Protein AF-A0A7J6TE21-F1 (afdb_monomer)

Nearest PDB structures (foldseek):
  3w5k-assembly1_A  TM=7.337E-01  e=2.082E+00  Homo sapiens
  3nd2-assembly1_A  TM=7.613E-01  e=5.171E+00  Saccharomyces cerevisiae
  3opb-assembly1_A  TM=6.579E-01  e=3.028E+00  Saccharomyces cerevisiae

Secondary structure (DSSP, 8-state):
-HHHHHHHHHHTS-HHHHHH-HHHHHHHHHHHHHHHHHHHHHHHHH--SHHHHHHHHHHHHHHHTSS-HHHHHHHHHHHHHHHHHHHHHHHHSS------

Organism: Perkinsus olseni (NCBI:txid32597)

Sequence (100 aa):
MSLSLALKLCMSIPIADLMSYLKCLKPFFMFLELATRNHAKLVCEVAESAEHLAGLIRALEEGLTSFDSSVCMQCCASIDNLCTFFYDIAHTGVGSSVGG

Structure (mmCIF, N/CA/C/O backbone):
data_AF-A0A7J6TE21-F1
#
_entry.id   AF-A0A7J6TE21-F1
#
loop_
_atom_site.group_PDB
_atom_site.id
_atom_site.type_symbol
_atom_site.label_atom_id
_atom_site.label_alt_id
_atom_site.label_comp_id
_atom_site.label_asym_id
_atom_site.label_entity_id
_atom_site.label_seq_id
_atom_site.pdbx_PDB_ins_code
_atom_site.Cartn_x
_atom_site.Cartn_y
_atom_site.Cartn_z
_atom_site.occupancy
_atom_site.B_iso_or_equiv
_atom_site.auth_seq_id
_atom_site.auth_comp_id
_atom_site.auth_asym_id
_atom_site.auth_atom_id
_atom_site.pdbx_PDB_model_num
ATOM 1 N N . MET A 1 1 ? -11.175 0.718 -17.064 1.00 61.19 1 MET A N 1
ATOM 2 C CA . MET A 1 1 ? -12.010 1.933 -16.912 1.00 61.19 1 MET A CA 1
ATOM 3 C C . MET A 1 1 ? -12.750 1.943 -15.576 1.00 61.19 1 MET A C 1
ATOM 5 O O . MET A 1 1 ? -12.476 2.828 -14.781 1.00 61.19 1 MET A O 1
ATOM 9 N N . SER A 1 2 ? -13.621 0.969 -15.277 1.00 79.75 2 SER A N 1
ATOM 10 C CA . SER A 1 2 ? -14.395 0.943 -14.018 1.00 79.75 2 SER A CA 1
ATOM 11 C C . SER A 1 2 ? -13.532 0.801 -12.753 1.00 79.75 2 SER A C 1
ATOM 13 O O . SER A 1 2 ? -13.686 1.595 -11.832 1.00 79.75 2 SER A O 1
ATOM 15 N N . LEU A 1 3 ? -12.583 -0.145 -12.724 1.00 80.56 3 LEU A N 1
ATOM 16 C CA . LEU A 1 3 ? -11.694 -0.351 -11.567 1.00 80.56 3 LEU A CA 1
ATOM 17 C C . LEU A 1 3 ? -10.772 0.851 -11.311 1.00 80.56 3 LEU A C 1
ATOM 19 O O . LEU A 1 3 ? -10.618 1.287 -10.177 1.00 80.56 3 LEU A O 1
ATOM 23 N N . SER A 1 4 ? -10.201 1.418 -12.374 1.00 79.38 4 SER A N 1
ATOM 24 C CA . SER A 1 4 ? -9.321 2.590 -12.305 1.00 79.38 4 SER A CA 1
ATOM 25 C C . SER A 1 4 ? -10.048 3.805 -11.719 1.00 79.38 4 SER A C 1
ATOM 27 O O . SER A 1 4 ? -9.490 4.519 -10.894 1.00 79.38 4 SER A O 1
ATOM 29 N N . LEU A 1 5 ? -11.309 4.023 -12.112 1.00 83.38 5 LEU A N 1
ATOM 30 C CA . LEU A 1 5 ? -12.138 5.094 -11.561 1.00 83.38 5 LEU A CA 1
ATOM 31 C C . LEU A 1 5 ? -12.503 4.828 -10.095 1.00 83.38 5 LEU A C 1
ATOM 33 O O . LEU A 1 5 ? -12.422 5.744 -9.285 1.00 83.38 5 LEU A O 1
ATOM 37 N N . ALA A 1 6 ? -12.849 3.587 -9.740 1.00 84.38 6 ALA A N 1
ATOM 38 C CA . ALA A 1 6 ? -13.124 3.210 -8.354 1.00 84.38 6 ALA A CA 1
ATOM 39 C C . ALA A 1 6 ? -11.904 3.442 -7.446 1.00 84.38 6 ALA A C 1
ATOM 41 O O . ALA A 1 6 ? -12.045 4.035 -6.382 1.00 84.38 6 ALA A O 1
ATOM 42 N N . LEU A 1 7 ? -10.701 3.067 -7.897 1.00 82.12 7 LEU A N 1
ATOM 43 C CA . LEU A 1 7 ? -9.451 3.335 -7.180 1.00 82.12 7 LEU A CA 1
ATOM 44 C C . LEU A 1 7 ? -9.201 4.835 -7.002 1.00 82.12 7 LEU A C 1
ATOM 46 O O . LEU A 1 7 ? -8.906 5.269 -5.892 1.00 82.12 7 LEU A O 1
ATOM 50 N N . LYS A 1 8 ? -9.390 5.639 -8.057 1.00 82.44 8 LYS A N 1
ATOM 51 C CA . LYS A 1 8 ? -9.272 7.105 -7.973 1.00 82.44 8 LYS A CA 1
ATOM 52 C C . LYS A 1 8 ? -10.250 7.709 -6.966 1.00 82.44 8 LYS A C 1
ATOM 54 O O . LYS A 1 8 ? -9.866 8.576 -6.186 1.00 82.44 8 LYS A O 1
ATOM 59 N N . LEU A 1 9 ? -11.497 7.239 -6.959 1.00 81.88 9 LEU A N 1
ATOM 60 C CA . LEU A 1 9 ? -12.511 7.685 -6.004 1.00 81.88 9 LEU A CA 1
ATOM 61 C C . LEU A 1 9 ? -12.142 7.293 -4.571 1.00 81.88 9 LEU A C 1
ATOM 63 O O . LEU A 1 9 ? -12.237 8.132 -3.684 1.00 81.88 9 LEU A O 1
ATOM 67 N N . CYS A 1 10 ? -11.659 6.068 -4.350 1.00 79.69 10 CYS A N 1
ATOM 68 C CA . CYS A 1 10 ? -11.161 5.626 -3.048 1.00 79.69 10 CYS A CA 1
ATOM 69 C C . CYS A 1 10 ? -9.988 6.490 -2.561 1.00 79.69 10 CYS A C 1
ATOM 71 O O . CYS A 1 10 ? -10.005 6.944 -1.423 1.00 79.69 10 CYS A O 1
ATOM 73 N N . MET A 1 11 ? -9.006 6.777 -3.420 1.00 72.25 11 MET A N 1
ATOM 74 C CA . MET A 1 11 ? -7.852 7.614 -3.065 1.00 72.25 11 MET A CA 1
ATOM 75 C C . MET A 1 11 ? -8.181 9.106 -2.911 1.00 72.25 11 MET A C 1
ATOM 77 O O . MET A 1 11 ? -7.392 9.838 -2.323 1.00 72.25 11 MET A O 1
ATOM 81 N N . SER A 1 12 ? -9.332 9.566 -3.411 1.00 80.06 12 SER A N 1
ATOM 82 C CA . SER A 1 12 ? -9.796 10.949 -3.217 1.00 80.06 12 SER A CA 1
ATOM 83 C C . SER A 1 12 ? -10.387 11.189 -1.824 1.00 80.06 12 SER A C 1
ATOM 85 O O . SER A 1 12 ? -10.621 12.338 -1.453 1.00 80.06 12 SER A O 1
ATOM 87 N N . ILE A 1 13 ? -10.667 10.126 -1.064 1.00 78.00 13 ILE A N 1
ATOM 88 C CA . ILE A 1 13 ? -11.208 10.229 0.292 1.00 78.00 13 ILE A CA 1
ATOM 89 C C . ILE A 1 13 ? -10.040 10.481 1.258 1.00 78.00 13 ILE A C 1
ATOM 91 O O . ILE A 1 13 ? -9.121 9.660 1.316 1.00 78.00 13 ILE A O 1
ATOM 95 N N . PRO A 1 14 ? -10.060 11.568 2.051 1.00 75.44 14 PRO A N 1
ATOM 96 C CA . PRO A 1 14 ? -9.046 11.801 3.071 1.00 75.44 14 PRO A CA 1
ATOM 97 C C . PRO A 1 14 ? -9.052 10.664 4.094 1.00 75.44 14 PRO A C 1
ATOM 99 O O . PRO A 1 14 ? -10.100 10.313 4.638 1.00 75.44 14 PRO A O 1
ATOM 102 N N . ILE A 1 15 ? -7.880 10.114 4.413 1.00 70.19 15 ILE A N 1
ATOM 103 C CA . ILE A 1 15 ? -7.776 9.023 5.394 1.00 70.19 15 ILE A CA 1
ATOM 104 C C . ILE A 1 15 ? -8.283 9.443 6.777 1.00 70.19 15 ILE A C 1
ATOM 106 O O . ILE A 1 15 ? -8.941 8.648 7.443 1.00 70.19 15 ILE A O 1
ATOM 110 N N . ALA A 1 16 ? -8.094 10.706 7.166 1.00 72.06 16 ALA A N 1
ATOM 111 C CA . ALA A 1 16 ? -8.650 11.255 8.405 1.00 72.06 16 ALA A CA 1
ATOM 112 C C . ALA A 1 16 ? -10.189 11.134 8.474 1.00 72.06 16 ALA A C 1
ATOM 114 O O . ALA A 1 16 ? -10.752 10.791 9.520 1.00 72.06 16 ALA A O 1
ATOM 115 N N . ASP A 1 17 ? -10.869 11.347 7.345 1.00 72.75 17 ASP A N 1
ATOM 116 C CA . ASP A 1 17 ? -12.323 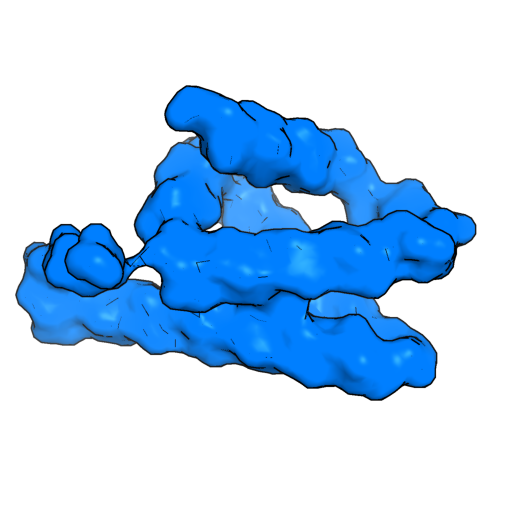11.209 7.247 1.00 72.75 17 ASP A CA 1
ATOM 117 C C . ASP A 1 17 ? -12.722 9.730 7.225 1.00 72.75 17 ASP A C 1
ATOM 119 O O . ASP A 1 17 ? -13.686 9.333 7.878 1.00 72.75 17 ASP A O 1
ATOM 123 N N . LEU A 1 18 ? -11.949 8.883 6.543 1.00 72.25 18 LEU A N 1
ATOM 124 C CA . LEU A 1 18 ? -12.191 7.442 6.496 1.00 72.25 18 LEU A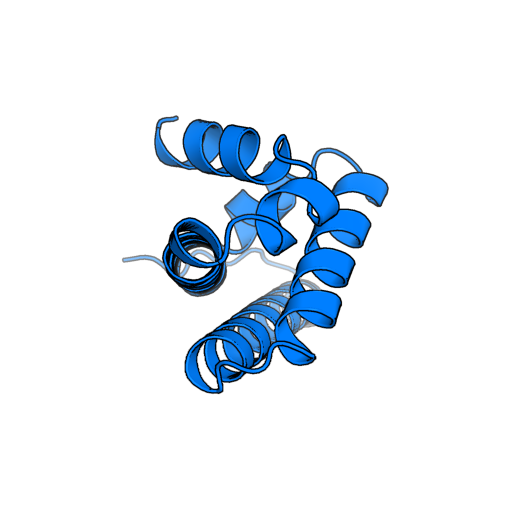 CA 1
ATOM 125 C C . LEU A 1 18 ? -12.061 6.786 7.883 1.00 72.25 18 LEU A C 1
ATOM 127 O O . LEU A 1 18 ? -12.913 5.984 8.270 1.00 72.25 18 LEU A O 1
ATOM 131 N N . MET A 1 19 ? -11.040 7.166 8.652 1.00 68.56 19 MET A N 1
ATOM 132 C CA . MET A 1 19 ? -10.800 6.695 10.022 1.00 68.56 19 MET A CA 1
ATOM 133 C C . MET A 1 19 ? -11.908 7.136 10.989 1.00 68.56 19 MET A C 1
ATOM 135 O O . MET A 1 19 ? -12.192 6.440 11.964 1.00 68.56 19 MET A O 1
ATOM 139 N N . SER A 1 20 ? -12.602 8.236 10.688 1.00 77.50 20 SER A N 1
ATOM 140 C CA . SER A 1 20 ? -13.776 8.691 11.446 1.00 77.50 20 SER A CA 1
ATOM 141 C C . SER A 1 20 ? -15.039 7.860 11.153 1.00 77.50 20 SER A C 1
ATOM 143 O O . SER A 1 20 ? -15.970 7.839 11.961 1.00 77.50 20 SER A O 1
ATOM 145 N N . TYR A 1 21 ? -15.069 7.115 10.040 1.00 74.81 21 TYR A N 1
ATOM 146 C CA . TYR A 1 21 ? -16.176 6.242 9.632 1.00 74.81 21 TYR A CA 1
ATOM 147 C C . TYR A 1 21 ? -15.762 4.761 9.606 1.00 74.81 21 TYR A C 1
ATOM 149 O O . TYR A 1 21 ? -15.684 4.127 8.551 1.00 74.81 21 TYR A O 1
ATOM 157 N N . LEU A 1 22 ? -15.610 4.158 10.793 1.00 68.38 22 LEU A N 1
ATOM 158 C CA . LEU A 1 22 ? -15.210 2.748 10.974 1.00 68.38 22 LEU A CA 1
ATOM 159 C C . LEU A 1 22 ? -16.009 1.732 10.131 1.00 68.38 22 LEU A C 1
ATOM 161 O O . LEU A 1 22 ? -15.470 0.707 9.719 1.00 68.38 22 LEU A O 1
ATOM 165 N N . LYS A 1 23 ? -17.291 2.005 9.844 1.00 73.81 23 LYS A N 1
ATOM 166 C CA . LYS A 1 23 ? -18.151 1.126 9.025 1.00 73.81 23 LYS A CA 1
ATOM 167 C C . LYS A 1 23 ? -17.666 0.985 7.576 1.00 73.81 23 LYS A C 1
ATOM 169 O O . LYS A 1 23 ? -17.898 -0.052 6.962 1.00 73.81 23 LYS A O 1
ATOM 174 N N . CYS A 1 24 ? -17.006 2.011 7.044 1.00 74.88 24 CYS A N 1
ATOM 175 C CA . CYS A 1 24 ? -16.483 2.044 5.678 1.00 74.88 24 CYS A CA 1
ATOM 176 C C . CYS A 1 24 ? -14.999 1.652 5.611 1.00 74.88 24 CYS A C 1
ATOM 178 O O . CYS A 1 24 ? -14.501 1.320 4.539 1.00 74.88 24 CYS A O 1
ATOM 180 N N . LEU A 1 25 ? -14.311 1.643 6.756 1.00 78.38 25 LEU A N 1
ATOM 181 C CA . LEU A 1 25 ? -12.879 1.375 6.868 1.00 78.38 25 LEU A CA 1
ATOM 182 C C . LEU A 1 25 ? -12.510 -0.033 6.377 1.00 78.38 25 LEU A C 1
ATOM 184 O O . LEU A 1 25 ? -11.648 -0.210 5.524 1.00 78.38 25 LEU A O 1
ATOM 188 N N . LYS A 1 26 ? -13.217 -1.050 6.873 1.00 81.56 26 LYS A N 1
ATOM 189 C CA . LYS A 1 26 ? -12.975 -2.452 6.514 1.00 81.56 26 LYS A CA 1
ATOM 190 C C . LYS A 1 26 ? -13.185 -2.766 5.024 1.00 81.56 26 LYS A C 1
ATOM 192 O O . LYS A 1 26 ? -12.284 -3.342 4.421 1.00 81.56 26 LYS A O 1
ATOM 197 N N . PRO A 1 27 ? -14.322 -2.413 4.388 1.00 84.88 27 PRO A N 1
ATOM 198 C CA . PRO A 1 27 ? -14.490 -2.663 2.957 1.00 84.88 27 PRO A CA 1
ATOM 199 C C . PRO A 1 27 ? -13.504 -1.863 2.093 1.00 84.88 27 PRO A C 1
ATOM 201 O O . PRO A 1 27 ? -13.140 -2.337 1.021 1.00 84.88 27 PRO A O 1
ATOM 204 N N . PHE A 1 28 ? -13.032 -0.701 2.558 1.00 85.94 28 PHE A N 1
ATOM 205 C CA . PHE A 1 28 ? -11.990 0.063 1.871 1.00 85.94 28 PHE A CA 1
ATOM 206 C C . PHE A 1 28 ? -10.655 -0.691 1.829 1.00 85.94 28 PHE A C 1
ATOM 208 O O . PHE A 1 28 ? -10.113 -0.907 0.746 1.00 85.94 28 PHE A O 1
ATOM 215 N N . PHE A 1 29 ? -10.148 -1.143 2.981 1.00 86.12 29 PHE A N 1
ATOM 216 C CA . PHE A 1 29 ? -8.880 -1.879 3.032 1.00 86.12 29 PHE A CA 1
ATOM 217 C C . PHE A 1 29 ? -8.973 -3.244 2.348 1.00 86.12 29 PHE A C 1
ATOM 219 O O . PHE A 1 29 ? -8.043 -3.634 1.649 1.00 86.12 29 PHE A O 1
ATOM 226 N N . MET A 1 30 ? -10.125 -3.915 2.430 1.00 87.06 30 MET A N 1
ATOM 227 C CA . MET A 1 30 ? -10.381 -5.153 1.688 1.00 87.06 30 MET A CA 1
ATOM 228 C C . MET A 1 30 ? -10.332 -4.933 0.172 1.00 87.06 30 MET A C 1
ATOM 230 O O . MET A 1 30 ? -9.781 -5.747 -0.569 1.00 87.06 30 MET A O 1
ATOM 234 N N . PHE A 1 31 ? -10.921 -3.836 -0.309 1.00 88.00 31 PHE A N 1
ATOM 235 C CA . PHE A 1 31 ? -10.867 -3.480 -1.722 1.00 88.00 31 PHE A CA 1
ATOM 236 C C . PHE A 1 31 ? -9.433 -3.169 -2.160 1.00 88.00 31 PHE A C 1
ATOM 238 O O . PHE A 1 31 ? -9.007 -3.632 -3.219 1.00 88.00 31 PHE A O 1
ATOM 245 N N . LEU A 1 32 ? -8.681 -2.435 -1.338 1.00 85.50 32 LEU A N 1
ATOM 246 C CA . LEU A 1 32 ? -7.298 -2.077 -1.633 1.00 85.50 32 LEU A CA 1
ATOM 247 C C . LEU A 1 32 ? -6.370 -3.301 -1.650 1.00 85.50 32 LEU A C 1
ATOM 249 O O . LEU A 1 32 ? -5.541 -3.429 -2.551 1.00 85.50 32 LEU A O 1
ATOM 253 N N . GLU A 1 33 ? -6.557 -4.241 -0.727 1.00 88.69 33 GLU A N 1
ATOM 254 C CA . GLU A 1 33 ? -5.862 -5.530 -0.715 1.00 88.69 33 GLU A CA 1
ATOM 255 C C . GLU A 1 33 ? -6.144 -6.320 -1.993 1.00 88.69 33 GLU A C 1
ATOM 257 O O . GLU A 1 33 ? -5.228 -6.797 -2.659 1.00 88.69 33 GLU A O 1
ATOM 262 N N . LEU A 1 34 ? -7.413 -6.430 -2.392 1.00 88.12 34 LEU A N 1
ATOM 263 C CA . LEU A 1 34 ? -7.774 -7.164 -3.601 1.00 88.12 34 LEU A CA 1
ATOM 264 C C . LEU A 1 34 ? -7.229 -6.489 -4.869 1.00 88.12 34 LEU A C 1
ATOM 266 O O . LEU A 1 34 ? -6.792 -7.172 -5.800 1.00 88.12 34 LEU A O 1
ATOM 270 N N . ALA A 1 35 ? -7.240 -5.155 -4.902 1.00 86.50 35 ALA A N 1
ATOM 271 C CA . ALA A 1 35 ? -6.705 -4.373 -6.006 1.00 86.50 35 ALA A CA 1
ATOM 272 C C . ALA A 1 35 ? -5.182 -4.501 -6.110 1.00 86.50 35 ALA A C 1
ATOM 274 O O . ALA A 1 35 ? -4.672 -4.694 -7.210 1.00 86.50 35 ALA A O 1
ATOM 275 N N . THR A 1 36 ? -4.458 -4.449 -4.991 1.00 85.81 36 THR A N 1
ATOM 276 C CA . THR A 1 36 ? -3.001 -4.654 -4.973 1.00 85.81 36 THR A CA 1
ATOM 277 C C . THR A 1 36 ? -2.636 -6.096 -5.309 1.00 85.81 36 THR A C 1
ATOM 279 O O . THR A 1 36 ? -1.711 -6.311 -6.079 1.00 85.81 36 THR A O 1
ATOM 282 N N . ARG A 1 37 ? -3.407 -7.087 -4.855 1.00 86.62 37 ARG A N 1
ATOM 283 C CA . ARG A 1 37 ? -3.152 -8.503 -5.155 1.00 86.62 37 ARG A CA 1
ATOM 284 C C . ARG A 1 37 ? -3.303 -8.863 -6.633 1.00 86.62 37 ARG A C 1
ATOM 286 O O . ARG A 1 37 ? -2.481 -9.593 -7.170 1.00 86.62 37 ARG A O 1
ATOM 293 N N . ASN A 1 38 ? -4.357 -8.379 -7.290 1.00 83.81 38 ASN A N 1
ATOM 294 C CA . ASN A 1 38 ? -4.676 -8.778 -8.669 1.00 83.81 38 ASN A CA 1
ATOM 295 C C . ASN A 1 38 ? -4.249 -7.742 -9.719 1.00 83.81 38 ASN A C 1
ATOM 297 O O . ASN A 1 38 ? -4.096 -8.067 -10.895 1.00 83.81 38 ASN A O 1
ATOM 301 N N . HIS A 1 39 ? -4.103 -6.477 -9.321 1.00 84.62 39 HIS A N 1
ATOM 302 C CA . HIS A 1 39 ? -3.915 -5.349 -10.230 1.00 84.62 39 HIS A CA 1
ATOM 303 C C . HIS A 1 39 ? -2.917 -4.312 -9.678 1.00 84.62 39 HIS A C 1
ATOM 305 O O . HIS A 1 39 ? -3.101 -3.116 -9.910 1.00 84.62 39 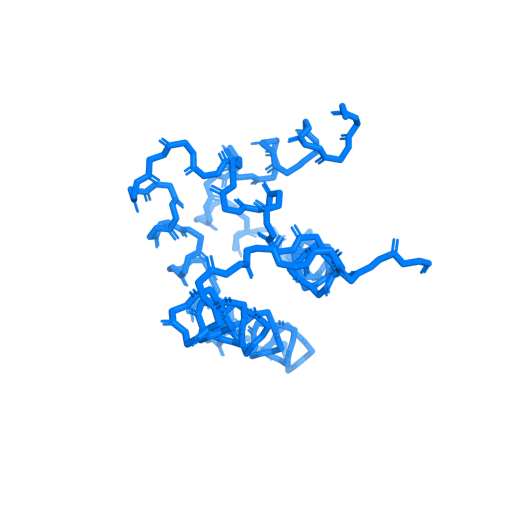HIS A O 1
ATOM 311 N N . ALA A 1 40 ? -1.843 -4.743 -8.995 1.00 81.88 40 ALA A N 1
ATOM 312 C CA . ALA A 1 40 ? -0.801 -3.862 -8.434 1.00 81.88 40 ALA A CA 1
ATOM 313 C C . ALA A 1 40 ? -0.315 -2.788 -9.423 1.00 81.88 40 ALA A C 1
ATOM 315 O O . ALA A 1 40 ? -0.220 -1.611 -9.080 1.00 81.88 40 ALA A O 1
ATOM 316 N N . LYS A 1 41 ? -0.110 -3.172 -10.689 1.00 82.81 41 LYS A N 1
ATOM 317 C CA . LYS A 1 41 ? 0.275 -2.246 -11.760 1.00 82.81 41 LYS A CA 1
ATOM 318 C C . LYS A 1 41 ? -0.722 -1.106 -11.945 1.00 82.81 41 LYS A C 1
ATOM 320 O O . LYS A 1 41 ? -0.310 0.041 -12.054 1.00 82.81 41 LYS A O 1
ATOM 325 N N . LEU A 1 42 ? -2.020 -1.407 -11.938 1.00 82.38 42 LEU A N 1
ATOM 326 C CA . LEU A 1 42 ? -3.058 -0.391 -12.079 1.00 82.38 42 LEU A CA 1
ATOM 327 C C . LEU A 1 42 ? -3.105 0.531 -10.855 1.00 82.38 42 LEU A C 1
ATOM 329 O O . LEU A 1 42 ? -3.346 1.721 -11.012 1.00 82.38 42 LEU A O 1
ATOM 333 N N . VAL A 1 43 ? -2.862 0.003 -9.651 1.00 82.94 43 VAL A N 1
ATOM 334 C CA . VAL A 1 43 ? -2.769 0.819 -8.429 1.00 82.94 43 VAL A CA 1
ATOM 335 C C . VAL A 1 43 ? -1.617 1.823 -8.547 1.00 82.94 43 VAL A C 1
ATOM 337 O O . VAL A 1 43 ? -1.811 3.005 -8.273 1.00 82.94 43 VAL A O 1
ATOM 340 N N . CYS A 1 44 ? -0.454 1.389 -9.039 1.00 80.38 44 CYS A N 1
ATOM 341 C CA . CYS A 1 44 ? 0.685 2.275 -9.287 1.00 80.38 44 CYS A CA 1
ATOM 342 C C . CYS A 1 44 ? 0.450 3.260 -10.445 1.00 80.38 44 CYS A C 1
ATOM 344 O O . CYS A 1 44 ? 0.853 4.409 -10.336 1.00 80.38 44 CYS A O 1
ATOM 346 N N . GLU A 1 45 ? -0.217 2.853 -11.529 1.00 81.50 45 GLU A N 1
ATOM 347 C CA . GLU A 1 45 ? -0.571 3.748 -12.647 1.00 81.50 45 GLU A CA 1
ATOM 348 C C . GLU A 1 45 ? -1.610 4.809 -12.249 1.00 81.50 45 GLU A C 1
ATOM 350 O O . GLU A 1 45 ? -1.594 5.923 -12.767 1.00 81.50 45 GLU A O 1
ATOM 355 N N . VAL A 1 46 ? -2.525 4.471 -11.334 1.00 80.00 46 VAL A N 1
ATOM 356 C CA . VAL A 1 46 ? -3.520 5.402 -10.779 1.00 80.00 46 VAL A CA 1
ATOM 357 C C . VAL A 1 46 ? -2.885 6.386 -9.796 1.00 80.00 46 VAL A C 1
ATOM 359 O O . VAL A 1 46 ? -3.356 7.518 -9.686 1.00 80.00 46 VAL A O 1
ATOM 362 N N . ALA A 1 47 ? -1.812 5.988 -9.111 1.00 73.25 47 ALA A N 1
ATOM 363 C CA . ALA A 1 47 ? -0.982 6.890 -8.326 1.00 73.25 47 ALA A CA 1
ATOM 364 C C . ALA A 1 47 ? -0.124 7.758 -9.268 1.00 73.25 47 ALA A C 1
ATOM 366 O O . ALA A 1 47 ? 1.078 7.565 -9.416 1.00 73.25 47 ALA A O 1
ATOM 367 N N . GLU A 1 48 ? -0.772 8.730 -9.918 1.00 70.25 48 GLU A N 1
ATOM 368 C CA . GLU A 1 48 ? -0.194 9.618 -10.941 1.00 70.25 48 GLU A CA 1
ATOM 369 C C . GLU A 1 48 ? 1.033 10.414 -10.449 1.00 70.25 48 GLU A C 1
ATOM 371 O O . GLU A 1 48 ? 1.819 10.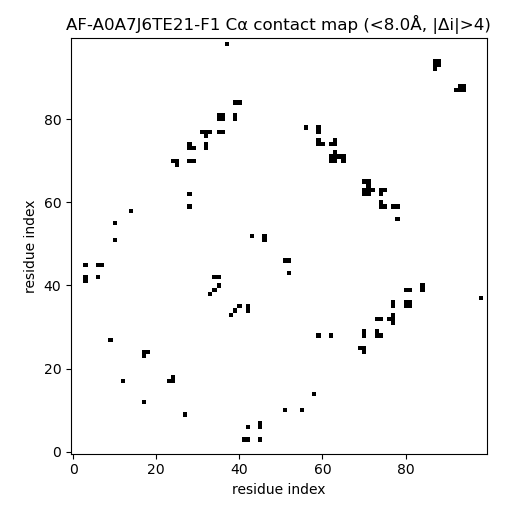905 -11.258 1.00 70.25 48 GLU A O 1
ATOM 376 N N . SER A 1 49 ? 1.232 10.528 -9.129 1.00 78.25 49 SER A N 1
ATOM 377 C CA . SER A 1 49 ? 2.435 11.106 -8.525 1.00 78.25 49 SER A CA 1
ATOM 378 C C . SER A 1 49 ? 2.943 10.283 -7.336 1.00 78.25 49 SER A C 1
ATOM 380 O O . SER A 1 49 ? 2.184 9.590 -6.654 1.00 78.25 49 SER A O 1
ATOM 382 N N . ALA A 1 50 ? 4.239 10.426 -7.037 1.00 77.06 50 ALA A N 1
ATOM 383 C CA . ALA A 1 50 ? 4.870 9.815 -5.866 1.00 77.06 50 ALA A CA 1
ATOM 384 C C . ALA A 1 50 ? 4.200 10.234 -4.542 1.00 77.06 50 ALA A C 1
ATOM 386 O O . ALA A 1 50 ? 4.188 9.459 -3.590 1.00 77.06 50 ALA A O 1
ATOM 387 N N . GLU A 1 51 ? 3.602 11.428 -4.489 1.00 78.56 51 GLU A N 1
ATOM 388 C CA . GLU A 1 51 ? 2.862 11.911 -3.318 1.00 78.56 51 GLU A CA 1
ATOM 389 C C . GLU A 1 51 ? 1.561 11.133 -3.090 1.00 78.56 51 GLU A C 1
ATOM 391 O O . GLU A 1 51 ? 1.255 10.787 -1.951 1.00 78.56 51 GLU A O 1
ATOM 396 N N . HIS A 1 52 ? 0.825 10.789 -4.154 1.00 80.12 52 HIS A N 1
ATOM 397 C CA . HIS A 1 52 ? -0.377 9.957 -4.038 1.00 80.12 52 HIS A CA 1
ATOM 398 C C . HIS A 1 52 ? -0.026 8.539 -3.584 1.00 80.12 52 HIS A C 1
ATOM 400 O O . HIS A 1 52 ? -0.703 7.983 -2.719 1.00 80.12 52 HIS A O 1
ATOM 406 N N . LEU A 1 53 ? 1.063 7.972 -4.113 1.00 81.19 53 LEU A N 1
ATOM 407 C CA . LEU A 1 53 ? 1.558 6.668 -3.674 1.00 81.19 53 LEU A CA 1
ATOM 408 C C . LEU A 1 53 ? 2.000 6.701 -2.203 1.00 81.19 53 LEU A C 1
ATOM 410 O O . LEU A 1 53 ? 1.644 5.811 -1.435 1.00 81.19 53 LEU A O 1
ATOM 414 N N . ALA A 1 54 ? 2.719 7.744 -1.782 1.00 84.06 54 ALA A N 1
ATOM 415 C CA . ALA A 1 54 ? 3.098 7.931 -0.383 1.00 84.06 54 ALA A CA 1
ATOM 416 C C . ALA A 1 54 ? 1.871 8.112 0.527 1.00 84.06 54 ALA A C 1
ATOM 418 O O . ALA A 1 54 ? 1.855 7.596 1.643 1.00 84.06 54 ALA A O 1
ATOM 419 N N . GLY A 1 55 ? 0.824 8.792 0.049 1.00 84.25 55 GLY A N 1
ATOM 420 C CA . GLY A 1 55 ? -0.465 8.892 0.734 1.00 84.25 55 GLY A CA 1
ATOM 421 C C . GLY A 1 55 ? -1.148 7.533 0.912 1.00 84.25 55 GLY A C 1
ATOM 422 O O . GLY A 1 55 ? -1.664 7.250 1.990 1.00 84.25 55 GLY A O 1
ATOM 423 N N . LEU A 1 56 ? -1.089 6.661 -0.100 1.00 84.25 56 LEU A N 1
ATOM 424 C CA . LEU A 1 56 ? -1.590 5.286 -0.010 1.00 84.25 56 LEU A CA 1
ATOM 425 C C . LEU A 1 56 ? -0.823 4.464 1.031 1.00 84.25 56 LEU A C 1
ATOM 427 O O . LEU A 1 56 ? -1.425 3.757 1.832 1.00 84.25 56 LEU A O 1
ATOM 431 N N . ILE A 1 57 ? 0.508 4.549 1.026 1.00 86.75 57 ILE A N 1
ATOM 432 C CA . ILE A 1 57 ? 1.341 3.811 1.981 1.00 86.75 57 ILE A CA 1
ATOM 433 C C . ILE A 1 57 ? 1.063 4.304 3.402 1.00 86.75 57 ILE A C 1
ATOM 435 O O . ILE A 1 57 ? 0.839 3.486 4.286 1.00 86.75 57 ILE A O 1
ATOM 439 N N . ARG A 1 58 ? 0.948 5.620 3.606 1.00 86.56 58 ARG A N 1
ATOM 440 C CA . ARG A 1 58 ? 0.533 6.197 4.892 1.00 86.56 58 ARG A CA 1
ATOM 441 C C . ARG A 1 58 ? -0.848 5.725 5.335 1.00 86.56 58 ARG A C 1
ATOM 443 O O . ARG A 1 58 ? -1.033 5.411 6.503 1.00 86.56 58 ARG A O 1
ATOM 450 N N . ALA A 1 59 ? -1.804 5.615 4.412 1.00 84.94 59 ALA A N 1
ATOM 451 C CA . ALA A 1 59 ? -3.118 5.047 4.704 1.00 84.94 59 ALA A CA 1
ATOM 452 C C . ALA A 1 59 ? -3.025 3.609 5.229 1.00 84.94 59 ALA A C 1
ATOM 454 O O . ALA A 1 59 ? -3.709 3.242 6.183 1.00 84.94 59 ALA A O 1
ATOM 455 N N . LEU A 1 60 ? -2.184 2.791 4.590 1.00 88.06 60 LEU A N 1
ATOM 456 C CA . LEU A 1 60 ? -1.934 1.412 4.997 1.00 88.06 60 LEU A CA 1
ATOM 457 C C . LEU A 1 60 ? -1.245 1.362 6.365 1.00 88.06 60 LEU A C 1
ATOM 459 O O . LEU A 1 60 ? -1.673 0.586 7.215 1.00 88.06 60 LEU A O 1
ATOM 463 N N . GLU A 1 61 ? -0.248 2.218 6.606 1.00 88.44 61 GLU A N 1
ATOM 464 C CA . GLU A 1 61 ? 0.432 2.364 7.901 1.00 88.44 61 GLU A CA 1
ATOM 465 C C . GLU A 1 61 ? -0.539 2.757 9.022 1.00 88.44 61 GLU A C 1
ATOM 467 O O . GLU A 1 61 ? -0.550 2.128 10.079 1.00 88.44 61 GLU A O 1
ATOM 472 N N . GLU A 1 62 ? -1.410 3.740 8.791 1.00 86.19 62 GLU A N 1
ATOM 473 C CA . GLU A 1 62 ? -2.457 4.114 9.746 1.00 86.19 62 GLU A CA 1
ATOM 474 C C . GLU A 1 62 ? -3.445 2.958 9.968 1.00 86.19 62 GLU A C 1
ATOM 476 O O . GLU A 1 62 ? -3.816 2.663 11.107 1.00 86.19 62 GLU A O 1
ATOM 481 N N . GLY A 1 63 ? -3.800 2.224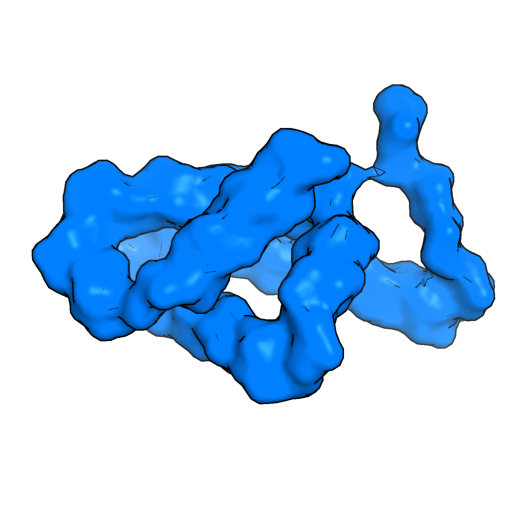 8.909 1.00 85.56 63 GLY A N 1
ATOM 482 C CA . GLY A 1 63 ? -4.634 1.025 8.990 1.00 85.56 63 GLY A CA 1
ATOM 483 C C . GLY A 1 63 ? -4.011 -0.115 9.808 1.00 85.56 63 GLY A C 1
ATOM 484 O O . GLY A 1 63 ? -4.742 -0.832 10.493 1.00 85.56 63 GLY A O 1
ATOM 485 N N . LEU A 1 64 ? -2.679 -0.259 9.818 1.00 85.69 64 LEU A N 1
ATOM 486 C CA . LEU A 1 64 ? -1.974 -1.229 10.674 1.00 85.69 64 LEU A CA 1
ATOM 487 C C . LEU A 1 64 ? -2.154 -0.930 12.164 1.00 85.69 64 LEU A C 1
ATOM 489 O O . LEU A 1 64 ? -2.139 -1.856 12.974 1.00 85.69 64 LEU A O 1
ATOM 493 N N . THR A 1 65 ? -2.342 0.343 12.521 1.00 85.00 65 THR A N 1
ATOM 494 C CA . THR A 1 65 ? -2.597 0.773 13.906 1.00 85.00 65 THR A CA 1
ATOM 495 C C . THR A 1 65 ? -4.070 0.666 14.314 1.00 85.00 65 THR A C 1
ATOM 497 O O . THR A 1 65 ? -4.423 0.987 15.449 1.00 85.00 65 THR A O 1
ATOM 500 N N . SER A 1 66 ? -4.942 0.210 13.409 1.00 82.88 66 SER A N 1
ATOM 501 C CA . SER A 1 66 ? -6.368 0.049 13.686 1.00 82.88 66 SER A CA 1
ATOM 502 C C . SER A 1 66 ? -6.632 -1.039 14.733 1.00 82.88 66 SER A C 1
ATOM 504 O O . SER A 1 66 ? -5.960 -2.066 14.784 1.00 82.88 66 SER A O 1
ATOM 506 N N . PHE A 1 67 ? -7.672 -0.842 15.547 1.00 80.06 67 PHE A N 1
ATOM 507 C CA . PHE A 1 67 ? -8.096 -1.803 16.575 1.00 80.06 67 PHE A CA 1
ATOM 508 C C . PHE A 1 67 ? -8.699 -3.096 15.997 1.00 80.06 67 PHE A C 1
ATOM 510 O O . PHE A 1 67 ? -8.830 -4.088 16.714 1.00 80.06 67 PHE A O 1
ATOM 517 N N . ASP A 1 68 ? -9.090 -3.096 14.719 1.00 84.44 68 ASP A N 1
ATOM 518 C CA . ASP A 1 68 ? -9.621 -4.276 14.035 1.00 84.44 68 ASP A CA 1
ATOM 519 C C . ASP A 1 68 ? -8.472 -5.092 13.419 1.00 84.44 68 ASP A C 1
ATOM 521 O O . ASP A 1 68 ? -7.855 -4.691 12.429 1.00 84.44 68 ASP A O 1
ATOM 525 N N . SER A 1 69 ? -8.212 -6.278 13.978 1.00 86.06 69 SER A N 1
ATOM 526 C CA . SER A 1 69 ? -7.153 -7.179 13.506 1.00 86.06 69 SER A CA 1
ATOM 527 C C . SER A 1 69 ? -7.331 -7.610 12.050 1.00 86.06 69 SER A C 1
ATOM 529 O O . SER A 1 69 ? -6.344 -7.881 11.368 1.00 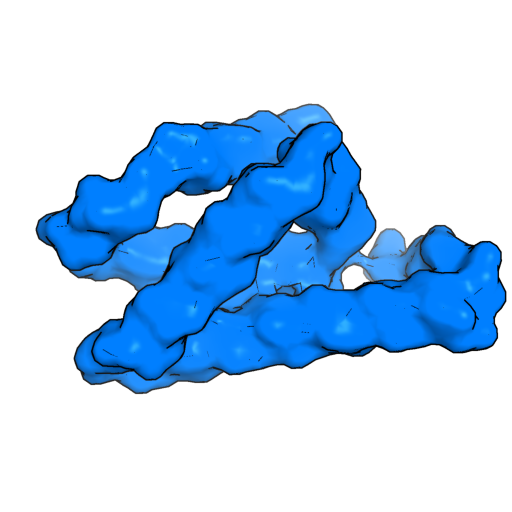86.06 69 SER A O 1
ATOM 531 N N . SER A 1 70 ? -8.568 -7.645 11.544 1.00 87.25 70 SER A N 1
ATOM 532 C CA . SER A 1 70 ? -8.814 -7.951 10.138 1.00 87.25 70 SER A CA 1
ATOM 533 C C . SER A 1 70 ? -8.322 -6.831 9.231 1.00 87.25 70 SER A C 1
ATOM 535 O O . SER A 1 70 ? -7.677 -7.126 8.234 1.00 87.25 70 SER A O 1
ATOM 537 N N . VAL A 1 71 ? -8.521 -5.565 9.608 1.00 86.75 71 VAL A N 1
ATOM 538 C CA . VAL A 1 71 ? -7.985 -4.417 8.860 1.00 86.75 71 VAL A CA 1
ATOM 539 C C . VAL A 1 71 ? -6.458 -4.456 8.850 1.00 86.75 71 VAL A C 1
ATOM 541 O O . VAL A 1 71 ? -5.855 -4.339 7.789 1.00 86.75 71 VAL A O 1
ATOM 544 N N . CYS A 1 72 ? -5.838 -4.722 10.002 1.00 89.12 72 CYS A N 1
ATOM 5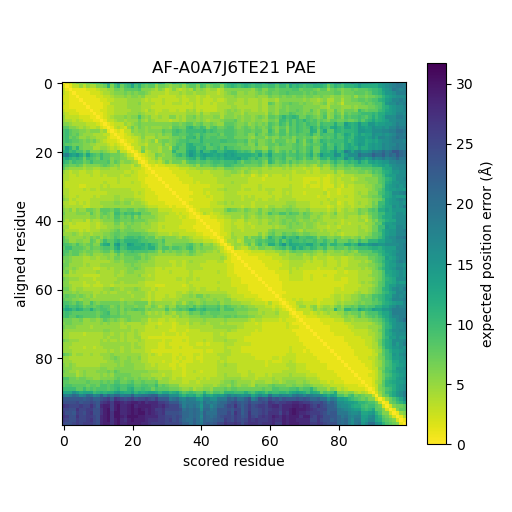45 C CA . CYS A 1 72 ? -4.385 -4.852 10.111 1.00 89.12 72 CYS A CA 1
ATOM 546 C C . CYS A 1 72 ? -3.826 -5.931 9.160 1.00 89.12 72 CYS A C 1
ATOM 548 O O . CYS A 1 72 ? -2.900 -5.664 8.397 1.00 89.12 72 CYS A O 1
ATOM 550 N N . MET A 1 73 ? -4.432 -7.125 9.128 1.00 90.31 73 MET A N 1
ATOM 551 C CA . MET A 1 73 ? -4.013 -8.195 8.210 1.00 90.31 73 MET A CA 1
ATOM 552 C C . MET A 1 73 ? -4.162 -7.804 6.734 1.00 90.31 73 MET A C 1
ATOM 554 O O . MET A 1 73 ? -3.271 -8.103 5.941 1.00 90.31 73 MET A O 1
ATOM 558 N N . GLN A 1 74 ? -5.248 -7.119 6.365 1.00 90.75 74 GLN A N 1
ATOM 559 C CA . GLN A 1 74 ? -5.466 -6.650 4.992 1.00 90.75 74 GLN A CA 1
ATOM 560 C C . GLN A 1 74 ? -4.433 -5.598 4.582 1.00 90.75 74 GLN A C 1
ATOM 562 O O . GLN A 1 74 ? -3.930 -5.626 3.457 1.00 90.75 74 GLN A O 1
ATOM 567 N N . CYS A 1 75 ? -4.063 -4.701 5.499 1.00 90.38 75 CYS A N 1
ATOM 568 C CA . CYS A 1 75 ? -2.989 -3.741 5.275 1.00 90.38 75 CYS A CA 1
ATOM 569 C C . CYS A 1 75 ? -1.638 -4.443 5.094 1.00 90.38 75 CYS A C 1
ATOM 571 O O . CYS A 1 75 ? -0.939 -4.149 4.127 1.00 90.38 75 CYS A O 1
ATOM 573 N N . CYS A 1 76 ? -1.298 -5.407 5.959 1.00 90.75 76 CYS A N 1
ATOM 574 C CA . CYS A 1 76 ? -0.081 -6.214 5.822 1.00 90.75 76 CYS A CA 1
ATOM 575 C C . CYS A 1 76 ? -0.018 -6.909 4.457 1.00 90.75 76 CYS A C 1
ATOM 577 O O . CYS A 1 76 ? 0.988 -6.795 3.763 1.00 90.75 76 CYS A O 1
ATOM 579 N N . ALA A 1 77 ? -1.100 -7.580 4.054 1.00 91.38 77 ALA A N 1
ATOM 580 C CA . ALA A 1 77 ? -1.181 -8.257 2.763 1.00 91.38 77 ALA A CA 1
ATOM 581 C C . ALA A 1 77 ? -1.053 -7.271 1.591 1.00 91.38 77 ALA A C 1
ATOM 583 O O . ALA A 1 77 ? -0.345 -7.545 0.627 1.00 91.38 77 ALA A O 1
ATOM 584 N N . SER A 1 78 ? -1.684 -6.096 1.681 1.00 90.81 78 SER A N 1
ATOM 585 C CA . SER A 1 78 ? -1.571 -5.047 0.658 1.00 90.81 78 SER A CA 1
ATOM 586 C C . SER A 1 78 ? -0.132 -4.553 0.493 1.00 90.81 78 SER A C 1
ATOM 588 O O . SER A 1 78 ? 0.338 -4.398 -0.633 1.00 90.81 78 SER A O 1
ATOM 590 N N . ILE A 1 79 ? 0.568 -4.311 1.606 1.00 91.50 79 ILE A N 1
ATOM 591 C CA . ILE A 1 79 ? 1.973 -3.881 1.604 1.00 91.50 79 ILE A CA 1
ATOM 592 C C . ILE A 1 79 ? 2.861 -4.977 1.015 1.00 91.50 79 ILE A C 1
ATOM 594 O O . ILE A 1 79 ? 3.696 -4.676 0.168 1.00 91.50 79 ILE A O 1
ATOM 598 N N . ASP A 1 80 ? 2.662 -6.232 1.420 1.00 91.88 80 ASP A N 1
ATOM 599 C CA . ASP A 1 80 ? 3.425 -7.368 0.900 1.00 91.88 80 ASP A CA 1
ATOM 600 C C . ASP A 1 80 ? 3.256 -7.496 -0.620 1.00 91.88 80 ASP A C 1
ATOM 602 O O . ASP A 1 80 ? 4.244 -7.489 -1.350 1.00 91.88 80 ASP A O 1
ATOM 606 N N . ASN A 1 81 ? 2.014 -7.441 -1.116 1.00 89.75 81 ASN A N 1
ATOM 607 C CA . ASN A 1 81 ? 1.717 -7.461 -2.552 1.00 89.75 81 ASN A CA 1
ATOM 608 C C . ASN A 1 81 ? 2.415 -6.320 -3.313 1.00 89.75 81 ASN A C 1
ATOM 610 O O . ASN A 1 81 ? 2.931 -6.530 -4.412 1.00 89.75 81 ASN A O 1
ATOM 614 N N . LEU A 1 82 ? 2.445 -5.108 -2.744 1.00 88.69 82 LEU A N 1
ATOM 615 C CA . LEU A 1 82 ? 3.160 -3.974 -3.336 1.00 88.69 82 LEU A CA 1
ATOM 616 C C . LEU A 1 82 ? 4.675 -4.209 -3.342 1.00 88.69 82 LEU A C 1
ATOM 618 O O . LEU A 1 82 ? 5.319 -3.969 -4.361 1.00 88.69 82 LEU A O 1
ATOM 622 N N . CYS A 1 83 ? 5.246 -4.697 -2.241 1.00 89.19 83 CYS A N 1
ATOM 623 C CA . CYS A 1 83 ? 6.665 -5.026 -2.141 1.00 89.19 83 CYS A CA 1
ATOM 624 C C . CYS A 1 83 ? 7.070 -6.103 -3.151 1.00 89.19 83 CYS A C 1
ATOM 626 O O . CYS A 1 83 ? 8.062 -5.917 -3.853 1.00 89.19 83 CYS A O 1
ATOM 628 N N . THR A 1 84 ? 6.293 -7.184 -3.274 1.00 89.25 84 THR A N 1
ATOM 629 C CA . THR A 1 84 ? 6.498 -8.218 -4.297 1.00 89.25 84 THR A CA 1
ATOM 630 C C . THR A 1 84 ? 6.440 -7.612 -5.692 1.00 89.25 84 THR A C 1
ATOM 632 O O . THR A 1 84 ? 7.353 -7.819 -6.482 1.00 89.25 84 THR A O 1
ATOM 635 N N . PHE A 1 85 ? 5.437 -6.780 -5.978 1.00 86.75 85 PHE A N 1
ATOM 636 C CA . PHE A 1 85 ? 5.315 -6.119 -7.275 1.00 86.75 85 PHE A CA 1
ATOM 637 C C . PHE A 1 85 ? 6.519 -5.219 -7.602 1.00 86.75 85 PHE A C 1
ATOM 639 O O . PHE A 1 85 ? 7.058 -5.282 -8.708 1.00 86.75 85 PHE A O 1
ATOM 646 N N . PHE A 1 86 ? 6.982 -4.402 -6.650 1.00 86.50 86 PHE A N 1
ATOM 647 C CA . PHE A 1 86 ? 8.172 -3.567 -6.838 1.00 86.50 86 PHE A CA 1
ATOM 648 C C . PHE A 1 86 ? 9.446 -4.398 -6.994 1.00 86.50 86 PHE A C 1
ATOM 650 O O . PHE A 1 86 ? 10.293 -4.058 -7.822 1.00 86.50 86 PHE A O 1
ATOM 657 N N . TYR A 1 87 ? 9.579 -5.480 -6.225 1.00 86.62 87 TYR A N 1
ATOM 658 C CA . TYR A 1 87 ? 10.698 -6.409 -6.331 1.00 86.62 87 TYR A CA 1
ATOM 659 C C . TYR A 1 87 ? 10.735 -7.070 -7.711 1.00 86.62 87 TYR A C 1
ATOM 661 O O . TYR A 1 87 ? 11.778 -7.059 -8.366 1.00 86.62 87 TYR A O 1
ATOM 669 N N . ASP A 1 88 ? 9.589 -7.544 -8.197 1.00 86.06 88 ASP A N 1
ATOM 670 C CA . ASP A 1 88 ? 9.454 -8.147 -9.518 1.00 86.06 88 ASP A CA 1
ATOM 671 C C . ASP A 1 88 ? 9.821 -7.148 -10.616 1.00 86.06 88 ASP A C 1
ATOM 673 O O . ASP A 1 88 ? 10.649 -7.464 -11.472 1.00 86.06 88 ASP A O 1
ATOM 677 N N . ILE A 1 89 ? 9.308 -5.911 -10.559 1.00 83.56 89 ILE A N 1
ATOM 678 C CA . ILE A 1 89 ? 9.697 -4.849 -11.502 1.00 83.56 89 ILE A CA 1
ATOM 679 C C . ILE A 1 89 ? 11.213 -4.620 -11.480 1.00 83.56 89 ILE A C 1
ATOM 681 O O . ILE A 1 89 ? 11.840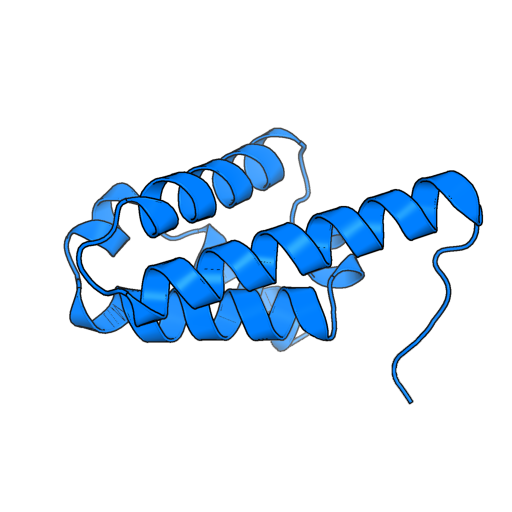 -4.540 -12.540 1.00 83.56 89 ILE A O 1
ATOM 685 N N . ALA A 1 90 ? 11.805 -4.507 -10.289 1.00 82.31 90 ALA A N 1
ATOM 686 C CA . ALA A 1 90 ? 13.213 -4.171 -10.122 1.00 82.31 90 ALA A CA 1
ATOM 687 C C . ALA A 1 90 ? 14.164 -5.302 -10.546 1.00 82.31 90 ALA A C 1
ATOM 689 O O . ALA A 1 90 ? 15.249 -5.019 -11.052 1.00 82.31 90 ALA A O 1
ATOM 690 N N . HIS A 1 91 ? 13.797 -6.570 -10.333 1.00 77.31 91 HIS A N 1
ATOM 691 C CA . HIS A 1 91 ? 14.652 -7.722 -10.644 1.00 77.31 91 HIS A CA 1
ATOM 692 C C . HIS A 1 91 ? 14.420 -8.323 -12.025 1.00 77.31 91 HIS A C 1
ATOM 6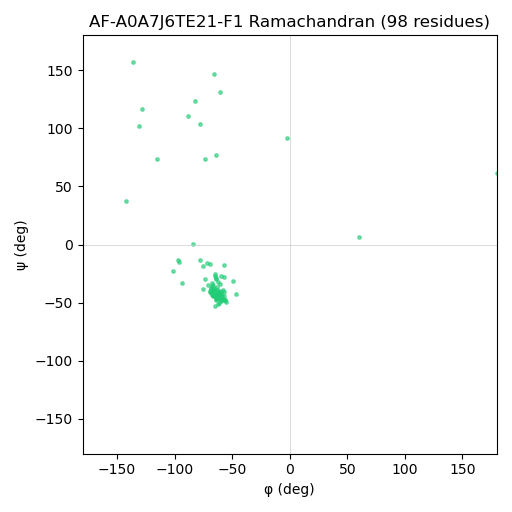94 O O . HIS A 1 91 ? 15.372 -8.810 -12.632 1.00 77.31 91 HIS A O 1
ATOM 700 N N . THR A 1 92 ? 13.194 -8.299 -12.545 1.00 68.50 92 THR A N 1
ATOM 701 C CA . THR A 1 92 ? 12.914 -8.902 -13.857 1.00 68.50 92 THR A CA 1
ATOM 702 C C . THR A 1 92 ? 12.916 -7.897 -15.003 1.00 68.50 92 THR A C 1
ATOM 704 O O . THR A 1 92 ? 12.981 -8.320 -16.154 1.00 68.50 92 THR A O 1
ATOM 707 N N . GLY A 1 93 ? 12.887 -6.581 -14.743 1.00 60.50 93 GLY A N 1
ATOM 708 C CA . GLY A 1 93 ? 12.909 -5.547 -15.791 1.00 60.50 93 GLY A CA 1
ATOM 709 C C . GLY A 1 93 ? 11.727 -5.616 -16.771 1.00 60.50 93 GLY A C 1
ATOM 710 O O . GLY A 1 93 ? 11.680 -4.877 -17.753 1.00 60.50 93 GLY A O 1
ATOM 711 N N . VAL A 1 94 ? 10.759 -6.491 -16.506 1.00 54.19 94 VAL A N 1
ATOM 712 C CA . VAL A 1 94 ? 9.562 -6.716 -17.301 1.00 54.19 94 VAL A CA 1
ATOM 713 C C . VAL A 1 94 ? 8.401 -6.627 -16.329 1.00 54.19 94 VAL A C 1
ATOM 715 O O . VAL A 1 94 ? 8.274 -7.441 -15.420 1.00 54.19 94 VAL A O 1
ATOM 718 N N . GLY A 1 95 ? 7.531 -5.637 -16.529 1.00 54.78 95 GLY A N 1
ATOM 719 C CA . GLY A 1 95 ? 6.188 -5.652 -15.958 1.00 54.78 95 GLY A CA 1
ATOM 720 C C . GLY A 1 95 ? 5.408 -6.820 -16.560 1.00 54.78 95 GLY A C 1
ATOM 721 O O . GLY A 1 95 ? 4.623 -6.627 -17.488 1.00 54.78 95 GLY A O 1
ATOM 722 N N . SER A 1 96 ? 5.684 -8.033 -16.088 1.00 45.22 96 SER A N 1
ATOM 723 C CA . SER A 1 96 ? 5.091 -9.261 -16.596 1.00 45.22 96 SER A CA 1
ATOM 724 C C . SER A 1 96 ? 3.686 -9.411 -16.040 1.00 45.22 96 SER A C 1
ATOM 726 O O . SER A 1 96 ? 3.473 -9.749 -14.882 1.00 45.22 96 SER A O 1
ATOM 728 N N . SER A 1 97 ? 2.729 -9.128 -16.919 1.00 50.19 97 SER A N 1
ATOM 729 C CA . SER A 1 97 ? 1.538 -9.945 -17.156 1.00 50.19 97 SER A CA 1
ATOM 730 C C . SER A 1 97 ? 1.462 -11.241 -16.332 1.00 50.19 97 SER A C 1
ATOM 732 O O . SER A 1 97 ? 1.903 -12.293 -16.791 1.00 50.19 97 SER A O 1
ATOM 734 N N . VAL A 1 98 ? 0.836 -11.189 -15.159 1.00 49.53 98 VAL A N 1
ATOM 735 C CA . VAL A 1 98 ? 0.232 -12.369 -14.533 1.00 49.53 98 VAL A CA 1
ATOM 736 C C . VAL A 1 98 ? -1.177 -11.980 -14.112 1.00 49.53 98 VAL A C 1
ATOM 738 O O . VAL A 1 98 ? -1.395 -11.251 -13.153 1.00 49.53 98 VAL A O 1
ATOM 741 N N . GLY A 1 99 ? -2.127 -12.425 -14.921 1.00 39.53 99 GLY A N 1
ATOM 742 C CA . GLY A 1 99 ? -3.558 -12.223 -14.754 1.00 39.53 99 GLY A CA 1
ATOM 743 C C . GLY A 1 99 ? -4.270 -12.901 -15.916 1.00 39.53 99 GLY A C 1
ATOM 744 O O . GLY A 1 99 ? -4.834 -12.219 -16.768 1.00 39.53 99 GLY A O 1
ATOM 745 N N . GLY A 1 100 ? -4.099 -14.223 -16.001 1.00 33.00 100 GLY A N 1
ATOM 746 C CA . GLY A 1 100 ? -4.970 -15.106 -16.776 1.00 33.00 100 GLY A CA 1
ATOM 747 C C . GLY A 1 100 ? -6.200 -15.478 -15.965 1.00 33.00 100 GLY A C 1
ATOM 748 O O . GLY A 1 100 ? -6.090 -15.474 -14.717 1.00 33.00 100 GLY A O 1
#

Mean predicted aligned error: 7.2 Å

Solvent-accessible surface area (backbone atoms only — not comparable to full-atom values): 5611 Å² total; per-residue (Å²): 110,72,66,61,50,52,52,52,57,58,70,68,52,56,59,73,60,43,70,74,37,65,87,55,40,51,62,49,40,51,49,50,24,52,42,26,68,69,37,40,68,56,56,54,65,68,32,81,42,73,66,53,44,51,50,51,53,50,47,36,56,56,34,50,71,42,90,49,66,67,42,21,52,30,27,51,51,24,50,50,36,47,52,51,51,52,48,45,39,72,73,64,76,45,89,70,89,75,80,128

Radius of gyration: 13.35 Å; Cα contacts (8 Å, |Δi|>4): 71; chains: 1; bounding box: 33×27×34 Å

InterPro domains:
  IPR044189 Exportin 4/7-like [PTHR12596] (3-88)

pLDDT: mean 79.73, std 11.27, range [33.0, 91.88]

Foldseek 3Di:
DVLLVVLLVLLVDQLVVLVVPPVNLLVSLVSLLVCLQQPVVSNVVSCVDPVSVVSVLVSLVVQCVDPDVSSVVSSVSSVVSNVVQVVCCVPVVDNDDDHD